Protein AF-A0A2S7PD50-F1 (afdb_monomer_lite)

Structure (mmCIF, N/CA/C/O backbone):
data_AF-A0A2S7PD50-F1
#
_entry.id   AF-A0A2S7PD50-F1
#
loop_
_atom_site.group_PDB
_atom_site.id
_atom_site.type_symbol
_atom_site.label_atom_id
_atom_site.label_alt_id
_atom_site.label_comp_id
_atom_site.label_asym_id
_atom_site.label_entity_id
_atom_site.label_seq_id
_atom_site.pdbx_PDB_ins_code
_atom_site.Cartn_x
_atom_site.Cartn_y
_atom_site.Cartn_z
_atom_site.occupancy
_atom_site.B_iso_or_equiv
_atom_site.auth_seq_id
_atom_site.auth_comp_id
_atom_site.auth_asym_id
_atom_site.auth_atom_id
_atom_site.pdbx_PDB_model_num
ATOM 1 N N . MET A 1 1 ? -66.487 37.062 76.875 1.00 42.16 1 MET A N 1
ATOM 2 C CA . MET A 1 1 ? -66.616 36.653 75.462 1.00 42.16 1 MET A CA 1
ATOM 3 C C . MET A 1 1 ? -65.311 36.974 74.750 1.00 42.16 1 MET A C 1
ATOM 5 O O . MET A 1 1 ? -65.085 38.136 74.455 1.00 42.16 1 MET A O 1
ATOM 9 N N . LEU A 1 2 ? -64.443 35.984 74.539 1.00 41.47 2 LEU A N 1
ATOM 10 C CA . LEU A 1 2 ? -63.291 36.062 73.633 1.00 41.47 2 LEU A CA 1
ATOM 11 C C . LEU A 1 2 ? -63.154 34.678 72.988 1.00 41.47 2 LEU A C 1
ATOM 13 O O . LEU A 1 2 ? -62.921 33.692 73.682 1.00 41.47 2 LEU A O 1
ATOM 17 N N . ASN A 1 3 ? -63.419 34.615 71.683 1.00 38.47 3 ASN A N 1
ATOM 18 C CA . ASN A 1 3 ? -63.412 33.395 70.881 1.00 38.47 3 ASN A CA 1
ATOM 19 C C . ASN A 1 3 ? -61.972 32.978 70.563 1.00 38.47 3 ASN A C 1
ATOM 21 O O . ASN A 1 3 ? -61.180 33.789 70.083 1.00 38.47 3 ASN A O 1
ATOM 25 N N . ALA A 1 4 ? -61.657 31.703 70.788 1.00 43.28 4 ALA A N 1
ATOM 26 C CA . ALA A 1 4 ? -60.432 31.077 70.316 1.00 43.28 4 ALA A CA 1
ATOM 27 C C . ALA A 1 4 ? -60.559 30.771 68.812 1.00 43.28 4 ALA A C 1
ATOM 29 O O . ALA A 1 4 ? -61.413 29.988 68.401 1.00 43.28 4 ALA A O 1
ATOM 30 N N . LEU A 1 5 ? -59.713 31.395 67.991 1.00 44.38 5 LEU A N 1
ATOM 31 C CA . LEU A 1 5 ? -59.507 31.032 66.588 1.00 44.38 5 LEU A CA 1
ATOM 32 C C . LEU A 1 5 ? -58.511 29.867 66.532 1.00 44.38 5 LEU A C 1
ATOM 34 O O . LEU A 1 5 ? -57.320 30.050 66.773 1.00 44.38 5 LEU A O 1
ATOM 38 N N . SER A 1 6 ? -59.004 28.664 66.236 1.00 43.19 6 SER A N 1
ATOM 39 C CA . SER A 1 6 ? -58.170 27.497 65.943 1.00 43.19 6 SER A CA 1
ATOM 40 C C . SER A 1 6 ? -57.785 27.490 64.462 1.00 43.19 6 SER A C 1
ATOM 42 O O . SER A 1 6 ? -58.646 27.323 63.597 1.00 43.19 6 SER A O 1
ATOM 44 N N . SER A 1 7 ? -56.498 27.637 64.160 1.00 53.34 7 SER A N 1
ATOM 45 C CA . SER A 1 7 ? -55.957 27.386 62.819 1.00 53.34 7 SER A CA 1
ATOM 46 C C . SER A 1 7 ? -55.841 25.874 62.563 1.00 53.34 7 SER A C 1
ATOM 48 O O . SER A 1 7 ? -55.441 25.146 63.475 1.00 53.34 7 SER A O 1
ATOM 50 N N . PRO A 1 8 ? -56.140 25.367 61.352 1.00 55.25 8 PRO A N 1
ATOM 51 C CA . PRO A 1 8 ? -55.917 23.963 61.024 1.00 55.25 8 PRO A CA 1
ATOM 52 C C . PRO A 1 8 ? -54.429 23.693 60.721 1.00 55.25 8 PRO A C 1
ATOM 54 O O . PRO A 1 8 ? -53.722 24.587 60.246 1.00 55.25 8 PRO A O 1
ATOM 57 N N . PRO A 1 9 ? -53.930 22.466 60.959 1.00 49.38 9 PRO A N 1
ATOM 58 C CA . PRO A 1 9 ? -52.548 22.119 60.663 1.00 49.38 9 PRO A CA 1
ATOM 59 C C . PRO A 1 9 ? -52.330 21.930 59.155 1.00 49.38 9 PRO A C 1
ATOM 61 O O . PRO A 1 9 ? -53.088 21.237 58.474 1.00 49.38 9 PRO A O 1
ATOM 64 N N . ILE A 1 10 ? -51.246 22.517 58.648 1.00 49.88 10 ILE A N 1
ATOM 65 C CA . ILE A 1 10 ? -50.729 22.302 57.294 1.00 49.88 10 ILE A CA 1
ATOM 66 C C . ILE A 1 10 ? -50.157 20.879 57.224 1.00 49.88 10 ILE A C 1
ATOM 68 O O . ILE A 1 10 ? -49.176 20.558 57.893 1.00 49.88 10 ILE A O 1
ATOM 72 N N . GLN A 1 11 ? -50.769 20.019 56.411 1.00 51.31 11 GLN A N 1
ATOM 73 C CA . GLN A 1 11 ? -50.251 18.687 56.097 1.00 51.31 11 GLN A CA 1
ATOM 74 C C . GLN A 1 11 ? -49.144 18.814 55.042 1.00 51.31 11 GLN A C 1
ATOM 76 O O . GLN A 1 11 ? -49.413 19.055 53.865 1.00 51.31 11 GLN A O 1
ATOM 81 N N . VAL A 1 12 ? -47.887 18.655 55.459 1.00 54.16 12 VAL A N 1
ATOM 82 C CA . VAL A 1 12 ? -46.747 18.535 54.542 1.00 54.16 12 VAL A CA 1
ATOM 83 C C . VAL A 1 12 ? -46.797 17.147 53.904 1.00 54.16 12 VAL A C 1
ATOM 85 O O . VAL A 1 12 ? -46.537 16.138 54.554 1.00 54.16 12 VAL A O 1
ATOM 88 N N . SER A 1 13 ? -47.148 17.089 52.619 1.00 52.19 13 SER A N 1
ATOM 89 C CA . SER A 1 13 ? -47.103 15.855 51.835 1.00 52.19 13 SER A CA 1
ATOM 90 C C . SER A 1 13 ? -45.649 15.485 51.532 1.00 52.19 13 SER A C 1
ATOM 92 O O . SER A 1 13 ? -45.043 15.984 50.587 1.00 52.19 13 SER A O 1
ATOM 94 N N . THR A 1 14 ? -45.082 14.583 52.327 1.00 50.12 14 THR A N 1
ATOM 95 C CA . THR A 1 14 ? -43.783 13.950 52.074 1.00 50.12 14 THR A CA 1
ATOM 96 C C . THR A 1 14 ? -43.933 12.808 51.065 1.00 50.12 14 THR A C 1
ATOM 98 O O . THR A 1 14 ? -43.740 11.631 51.368 1.00 50.12 14 THR A O 1
ATOM 101 N N . LYS A 1 15 ? -44.283 13.129 49.814 1.00 50.53 15 LYS A N 1
ATOM 102 C CA . LYS A 1 15 ? -44.081 12.175 48.715 1.00 50.53 15 LYS A CA 1
ATOM 103 C C . LYS A 1 15 ? -42.595 12.150 48.372 1.00 50.53 15 LYS A C 1
ATOM 105 O O . LYS A 1 15 ? -42.126 12.927 47.547 1.00 50.53 15 LYS A O 1
ATOM 110 N N . ASN A 1 16 ? -41.862 11.241 49.012 1.00 52.19 16 ASN A N 1
ATOM 111 C CA . ASN A 1 16 ? -40.512 10.880 48.588 1.00 52.19 16 ASN A CA 1
ATOM 112 C C . ASN A 1 16 ? -40.545 10.527 47.090 1.00 52.19 16 ASN A C 1
ATOM 114 O O . ASN A 1 16 ? -41.355 9.675 46.698 1.00 52.19 16 ASN A O 1
ATOM 118 N N . PRO A 1 17 ? -39.697 11.131 46.238 1.00 49.72 17 PRO A N 1
ATOM 119 C CA . PRO A 1 17 ? -39.575 10.679 44.865 1.00 49.72 17 PRO A CA 1
ATOM 120 C C . PRO A 1 17 ? -39.058 9.241 44.912 1.00 49.72 17 PRO A C 1
ATOM 122 O O . PRO A 1 17 ? -37.947 8.979 45.372 1.00 49.72 17 PRO A O 1
ATOM 125 N N . ARG A 1 18 ? -39.883 8.280 44.479 1.00 56.03 18 ARG A N 1
ATOM 126 C CA . ARG A 1 18 ? -39.416 6.921 44.195 1.00 56.03 18 ARG A CA 1
ATOM 127 C C . ARG A 1 18 ? -38.417 7.040 43.053 1.00 56.03 18 ARG A C 1
ATOM 129 O O . ARG A 1 18 ? -38.799 7.129 41.891 1.00 56.03 18 ARG A O 1
ATOM 136 N N . VAL A 1 19 ? -37.139 7.110 43.402 1.00 55.34 19 VAL A N 1
ATOM 137 C CA . VAL A 1 19 ? -36.048 7.076 42.439 1.00 55.34 19 VAL A CA 1
ATOM 138 C C . VAL A 1 19 ? -36.073 5.682 41.815 1.00 55.34 19 VAL A C 1
ATOM 140 O O . VAL A 1 19 ? -35.799 4.681 42.476 1.00 55.34 19 VAL A O 1
ATOM 143 N N . TYR A 1 20 ? -36.469 5.603 40.547 1.00 57.00 20 TYR A N 1
ATOM 144 C CA . TYR A 1 20 ? -36.477 4.374 39.756 1.00 57.00 20 TYR A CA 1
ATOM 145 C C . TYR A 1 20 ? -35.038 4.016 39.350 1.00 57.00 20 TYR A C 1
ATOM 147 O O . TYR A 1 20 ? -34.661 4.090 38.186 1.00 57.00 20 TYR A O 1
ATOM 155 N N . ILE A 1 21 ? -34.211 3.648 40.331 1.00 59.78 21 ILE A N 1
ATOM 156 C CA . ILE A 1 21 ? -32.797 3.288 40.130 1.00 59.78 21 ILE A CA 1
ATOM 157 C C . ILE A 1 21 ? -32.687 1.945 39.384 1.00 59.78 21 ILE A C 1
ATOM 159 O O . ILE A 1 21 ? -31.838 1.767 38.515 1.00 59.78 21 ILE A O 1
ATOM 163 N N . PHE A 1 22 ? -33.599 1.013 39.672 1.00 57.88 22 PHE A N 1
ATOM 164 C CA . PHE A 1 22 ? -33.596 -0.346 39.123 1.00 57.88 22 PHE A CA 1
ATOM 165 C C . PHE A 1 22 ? -33.756 -0.448 37.591 1.00 57.88 22 PHE A C 1
ATOM 167 O O . PHE A 1 22 ? -32.930 -1.116 36.967 1.00 57.88 22 PHE A O 1
ATOM 174 N N . PRO A 1 23 ? -34.756 0.189 36.946 1.00 67.56 23 PRO A N 1
ATOM 175 C CA . PRO A 1 23 ? -34.907 0.093 35.492 1.00 67.56 23 PRO A CA 1
ATOM 176 C C . PRO A 1 23 ? -33.774 0.796 34.734 1.00 67.56 23 PRO A C 1
ATOM 178 O O . PRO A 1 23 ? -33.415 0.354 33.648 1.00 67.56 23 PRO A O 1
ATOM 181 N N . LEU A 1 24 ? -33.166 1.838 35.315 1.00 66.62 24 LEU A N 1
ATOM 182 C CA . LEU A 1 24 ? -32.026 2.536 34.718 1.00 66.62 24 LEU A CA 1
ATOM 183 C C . LEU A 1 24 ? -30.764 1.656 34.702 1.00 66.62 24 LEU A C 1
ATOM 185 O O . LEU A 1 24 ? -30.078 1.593 33.687 1.00 66.62 24 LEU A O 1
ATOM 189 N N . ILE A 1 25 ? -30.484 0.936 35.795 1.00 73.31 25 ILE A N 1
ATOM 190 C CA . ILE A 1 25 ? -29.355 -0.007 35.865 1.00 73.31 25 ILE A CA 1
ATOM 191 C C . ILE A 1 25 ? -29.563 -1.170 34.891 1.00 73.31 25 ILE A C 1
ATOM 193 O O . ILE A 1 25 ? -28.631 -1.548 34.186 1.00 73.31 25 ILE A O 1
ATOM 197 N N . LEU A 1 26 ? -30.784 -1.710 34.804 1.00 71.31 26 LEU A N 1
ATOM 198 C CA . LEU A 1 26 ? -31.098 -2.794 33.871 1.00 71.31 26 LEU A CA 1
ATOM 199 C C . LEU A 1 26 ? -30.921 -2.351 32.410 1.00 71.31 26 LEU A C 1
ATOM 201 O O . LEU A 1 26 ? -30.352 -3.093 31.613 1.00 71.31 26 LEU A O 1
ATOM 205 N N . LEU A 1 27 ? -31.350 -1.128 32.077 1.00 72.38 27 LEU A N 1
ATOM 206 C CA . LEU A 1 27 ? -31.144 -0.528 30.759 1.00 72.38 27 LEU A CA 1
ATOM 207 C C . LEU A 1 27 ? -29.650 -0.341 30.457 1.00 72.38 27 LEU A C 1
ATOM 209 O O . LEU A 1 27 ? -29.212 -0.672 29.362 1.00 72.38 27 LEU A O 1
ATOM 213 N N . LEU A 1 28 ? -28.857 0.134 31.423 1.00 70.25 28 LEU A N 1
ATOM 214 C CA . LEU A 1 28 ? -27.409 0.300 31.264 1.00 70.25 28 LEU A CA 1
ATOM 215 C C . LEU A 1 28 ? -26.701 -1.041 31.040 1.00 70.25 28 LEU A C 1
ATOM 217 O O . LEU A 1 28 ? -25.878 -1.135 30.137 1.00 70.25 28 LEU A O 1
ATOM 221 N N . VAL A 1 29 ? -27.062 -2.090 31.786 1.00 70.25 29 VAL A N 1
ATOM 222 C CA . VAL A 1 29 ? -26.513 -3.443 31.594 1.00 70.25 29 VAL A CA 1
ATOM 223 C C . VAL A 1 29 ? -26.908 -4.005 30.224 1.00 70.25 29 VAL A C 1
ATOM 225 O O . VAL A 1 29 ? -26.056 -4.539 29.519 1.00 70.25 29 VAL A O 1
ATOM 228 N N . LEU A 1 30 ? -28.165 -3.832 29.801 1.00 66.44 30 LEU A N 1
ATOM 229 C CA . LEU A 1 30 ? -28.627 -4.220 28.463 1.00 66.44 30 LEU A CA 1
ATOM 230 C C . LEU A 1 30 ? -27.864 -3.479 27.355 1.00 66.44 30 LEU A C 1
ATOM 232 O O . LEU A 1 30 ? -27.425 -4.109 26.397 1.00 66.44 30 LEU A O 1
ATOM 236 N N . VAL A 1 31 ? -27.641 -2.170 27.501 1.00 63.94 31 VAL A N 1
ATOM 237 C CA . VAL A 1 31 ? -26.844 -1.371 26.557 1.00 63.94 31 VAL A CA 1
ATOM 238 C C . VAL A 1 31 ? -25.385 -1.839 26.537 1.00 63.94 31 VAL A C 1
ATOM 240 O O . VAL A 1 31 ? -24.819 -1.999 25.458 1.00 63.94 31 VAL A O 1
ATOM 243 N N . SER A 1 32 ? -24.781 -2.144 27.690 1.00 60.31 32 SER A N 1
ATOM 244 C CA . SER A 1 32 ? -23.413 -2.676 27.763 1.00 60.31 32 SER A CA 1
ATOM 245 C C . SER A 1 32 ? -23.260 -4.059 27.120 1.00 60.31 32 SER A C 1
ATOM 247 O O . SER A 1 32 ? -22.197 -4.348 26.583 1.00 60.31 32 SER A O 1
ATOM 249 N N . ILE A 1 33 ? -24.301 -4.899 27.129 1.00 60.12 33 ILE A N 1
ATOM 250 C CA . ILE A 1 33 ? -24.293 -6.208 26.449 1.00 60.12 33 ILE A CA 1
ATOM 251 C C . ILE A 1 33 ? -24.406 -6.045 24.920 1.00 60.12 33 ILE A C 1
ATOM 253 O O . ILE A 1 33 ? -23.889 -6.874 24.170 1.00 60.12 33 ILE A O 1
ATOM 257 N N . ILE A 1 34 ? -25.051 -4.975 24.440 1.00 58.38 34 ILE A N 1
ATOM 258 C CA . ILE A 1 34 ? -25.211 -4.697 23.002 1.00 58.38 34 ILE A CA 1
ATOM 259 C C . ILE A 1 34 ? -23.939 -4.078 22.401 1.00 58.38 34 ILE A C 1
ATOM 261 O O . ILE A 1 34 ? -23.627 -4.336 21.235 1.00 58.38 34 ILE A O 1
ATOM 265 N N . ILE A 1 35 ? -23.173 -3.303 23.178 1.00 56.47 35 ILE A N 1
ATOM 266 C CA . ILE A 1 35 ? -21.897 -2.730 22.725 1.00 56.47 35 ILE A CA 1
ATOM 267 C C . ILE A 1 35 ? -20.840 -3.840 22.709 1.00 56.47 35 ILE A C 1
ATOM 269 O O . ILE A 1 35 ? -20.057 -4.013 23.642 1.00 56.47 35 ILE A O 1
ATOM 273 N N . LYS A 1 36 ? -20.799 -4.607 21.618 1.00 56.84 36 LYS A N 1
ATOM 274 C CA . LYS A 1 36 ? -19.633 -5.438 21.318 1.00 56.84 36 LYS A CA 1
ATOM 275 C C . LYS A 1 36 ? -18.414 -4.515 21.215 1.00 56.84 36 LYS A C 1
ATOM 277 O O . LYS A 1 36 ? -18.508 -3.496 20.525 1.00 56.84 36 LYS A O 1
ATOM 282 N N . PRO A 1 37 ? -17.279 -4.837 21.861 1.00 55.91 37 PRO A N 1
ATOM 283 C CA . PRO A 1 37 ? -16.056 -4.095 21.612 1.00 55.91 37 PRO A CA 1
ATOM 284 C C . PRO A 1 37 ? -15.766 -4.195 20.116 1.00 55.91 37 PRO A C 1
ATOM 286 O O . PRO A 1 37 ? -15.701 -5.299 19.573 1.00 55.91 37 PRO A O 1
ATOM 289 N N . ALA A 1 38 ? -15.648 -3.050 19.443 1.00 61.22 38 ALA A N 1
ATOM 290 C CA . ALA A 1 38 ? -15.119 -3.015 18.092 1.00 61.22 38 ALA A CA 1
ATOM 291 C C . ALA A 1 38 ? -13.708 -3.610 18.165 1.00 61.22 38 ALA A C 1
ATOM 293 O O . ALA A 1 38 ? -12.784 -2.988 18.688 1.00 61.22 38 ALA A O 1
ATOM 294 N N . SER A 1 39 ? -13.560 -4.863 17.744 1.00 68.88 39 SER A N 1
ATOM 295 C CA . SER A 1 39 ? -12.248 -5.473 17.580 1.00 68.88 39 SER A CA 1
ATOM 296 C C . SER A 1 39 ? -11.534 -4.689 16.492 1.00 68.88 39 SER A C 1
ATOM 298 O O . SER A 1 39 ? -12.063 -4.594 15.381 1.00 68.88 39 SER A O 1
ATOM 300 N N . ALA A 1 40 ? -10.365 -4.137 16.815 1.00 81.69 40 ALA A N 1
ATOM 301 C CA . ALA A 1 40 ? -9.515 -3.508 15.818 1.00 81.69 40 ALA A CA 1
ATOM 302 C C . ALA A 1 40 ? -9.289 -4.510 14.678 1.00 81.69 40 ALA A C 1
ATOM 304 O O . ALA A 1 40 ? -8.856 -5.619 14.948 1.00 81.69 40 ALA A O 1
ATOM 305 N N . CYS A 1 41 ? -9.614 -4.178 13.434 1.00 90.12 41 CYS A N 1
ATOM 306 C CA . CYS A 1 41 ? -9.402 -5.080 12.303 1.00 90.12 41 CYS A CA 1
ATOM 307 C C . CYS A 1 41 ? -8.757 -4.312 11.166 1.00 90.12 41 CYS A C 1
ATOM 309 O O . CYS A 1 41 ? -9.367 -3.411 10.596 1.00 90.12 41 CYS A O 1
ATOM 311 N N . LEU A 1 42 ? -7.527 -4.690 10.839 1.00 93.19 42 LEU A N 1
ATOM 312 C CA . LEU A 1 42 ? -6.802 -4.149 9.706 1.00 93.19 42 LEU A CA 1
ATOM 313 C C . LEU A 1 42 ? -6.707 -5.207 8.621 1.00 93.19 42 LEU A C 1
ATOM 315 O O . LEU A 1 42 ? -6.266 -6.330 8.878 1.00 93.19 42 LEU A O 1
ATOM 319 N N . THR A 1 43 ? -7.065 -4.836 7.398 1.00 96.19 43 THR A N 1
ATOM 320 C CA . THR A 1 43 ? -6.867 -5.675 6.222 1.00 96.19 43 THR A CA 1
ATOM 321 C C . THR A 1 43 ? -6.014 -4.957 5.192 1.00 96.19 43 THR A C 1
ATOM 323 O O . THR A 1 43 ? -6.263 -3.801 4.862 1.00 96.19 43 THR A O 1
ATOM 326 N N . TYR A 1 44 ? -5.027 -5.666 4.668 1.00 97.06 44 TYR A N 1
ATOM 327 C CA . TYR A 1 44 ? -4.221 -5.257 3.531 1.00 97.06 44 TYR A CA 1
ATOM 328 C C . TYR A 1 44 ? -4.496 -6.208 2.374 1.00 97.06 44 TYR A C 1
ATOM 330 O O . TYR A 1 44 ? -4.515 -7.426 2.569 1.00 97.06 44 TYR A O 1
ATOM 338 N N . SER A 1 45 ? -4.675 -5.660 1.182 1.00 97.38 45 SER A N 1
ATOM 339 C CA . SER A 1 45 ? -4.815 -6.413 -0.060 1.00 97.38 45 SER A CA 1
ATOM 340 C C . SER A 1 45 ? -3.982 -5.741 -1.139 1.00 97.38 45 SER A C 1
ATOM 342 O O . SER A 1 45 ? -3.909 -4.513 -1.210 1.00 97.38 45 SER A O 1
ATOM 344 N N . ALA A 1 46 ? -3.327 -6.544 -1.972 1.00 97.06 46 ALA A N 1
ATOM 345 C CA . ALA A 1 46 ? -2.614 -6.023 -3.120 1.00 97.06 46 ALA A CA 1
ATOM 346 C C . ALA A 1 46 ? -2.486 -7.020 -4.261 1.00 97.06 46 ALA A C 1
ATOM 348 O O . ALA A 1 46 ? -2.489 -8.236 -4.064 1.00 97.06 46 ALA A O 1
ATOM 349 N N . VAL A 1 47 ? -2.308 -6.469 -5.454 1.00 96.19 47 VAL A N 1
ATOM 350 C CA . VAL A 1 47 ? -2.019 -7.186 -6.686 1.00 96.19 47 VAL A CA 1
ATOM 351 C C . VAL A 1 47 ? -0.826 -6.518 -7.350 1.00 96.19 47 VAL A C 1
ATOM 353 O O . VAL A 1 47 ? -0.842 -5.312 -7.597 1.00 96.19 47 VAL A O 1
ATOM 356 N N . PHE A 1 48 ? 0.202 -7.310 -7.637 1.00 94.19 48 PHE A N 1
ATOM 357 C CA . PHE A 1 48 ? 1.362 -6.887 -8.407 1.00 94.19 48 PHE A CA 1
ATOM 358 C C . PHE A 1 48 ? 1.430 -7.694 -9.710 1.00 94.19 48 PHE A C 1
ATOM 360 O O . PHE A 1 48 ? 1.734 -8.889 -9.654 1.00 94.19 48 PHE A O 1
ATOM 367 N N . PRO A 1 49 ? 1.113 -7.088 -10.861 1.00 94.50 49 PRO A N 1
ATOM 368 C CA . PRO A 1 49 ? 1.149 -7.770 -12.151 1.00 94.50 49 PRO A CA 1
ATOM 369 C C . PRO A 1 49 ? 2.589 -8.118 -12.557 1.00 94.50 49 PRO A C 1
ATOM 371 O O . PRO A 1 49 ? 3.539 -7.469 -12.120 1.00 94.50 49 PRO A O 1
ATOM 374 N N . PHE A 1 50 ? 2.763 -9.154 -13.378 1.00 92.50 50 PHE A N 1
ATOM 375 C CA . PHE A 1 50 ? 4.058 -9.451 -14.007 1.00 92.50 50 PHE A CA 1
ATOM 376 C C . PHE A 1 50 ? 4.369 -8.473 -15.147 1.00 92.50 50 PHE A C 1
ATOM 378 O O . PHE A 1 50 ? 5.534 -8.191 -15.414 1.00 92.50 50 PHE A O 1
ATOM 385 N N . ASP A 1 51 ? 3.324 -7.952 -15.789 1.00 91.19 51 ASP A N 1
ATOM 386 C CA . ASP A 1 51 ? 3.397 -6.874 -16.769 1.00 91.19 51 ASP A CA 1
ATOM 387 C C . ASP A 1 51 ? 3.741 -5.542 -16.077 1.00 91.19 51 ASP A C 1
ATOM 389 O O . ASP A 1 51 ? 2.972 -5.036 -15.256 1.00 91.19 51 ASP A O 1
ATOM 393 N N . GLU A 1 52 ? 4.902 -4.973 -16.410 1.00 85.75 52 GLU A N 1
ATOM 394 C CA . GLU A 1 52 ? 5.429 -3.743 -15.801 1.00 85.75 52 GLU A CA 1
ATOM 395 C C . GLU A 1 52 ? 4.609 -2.484 -16.136 1.00 85.75 52 GLU A C 1
ATOM 397 O O . GLU A 1 52 ? 4.668 -1.493 -15.390 1.00 85.75 52 GLU A O 1
ATOM 402 N N . ASP A 1 53 ? 3.837 -2.524 -17.228 1.00 87.38 53 ASP A N 1
ATOM 403 C CA . ASP A 1 53 ? 2.955 -1.435 -17.650 1.00 87.38 53 ASP A CA 1
ATOM 404 C C . ASP A 1 53 ? 1.620 -1.454 -16.895 1.00 87.38 53 ASP A C 1
ATOM 406 O O . ASP A 1 53 ? 0.926 -0.433 -16.815 1.00 87.38 53 ASP A O 1
ATOM 410 N N . GLN A 1 54 ? 1.272 -2.585 -16.276 1.00 93.06 54 GLN A N 1
ATOM 411 C CA . GLN A 1 54 ? 0.127 -2.664 -15.384 1.00 93.06 54 GLN A CA 1
ATOM 412 C C . GLN A 1 54 ? 0.482 -2.150 -13.980 1.00 93.06 54 GLN A C 1
ATOM 414 O O . GLN A 1 54 ? 1.604 -2.303 -13.488 1.00 93.06 54 GLN A O 1
ATOM 419 N N . PRO A 1 55 ? -0.468 -1.496 -13.293 1.00 94.25 55 PRO A N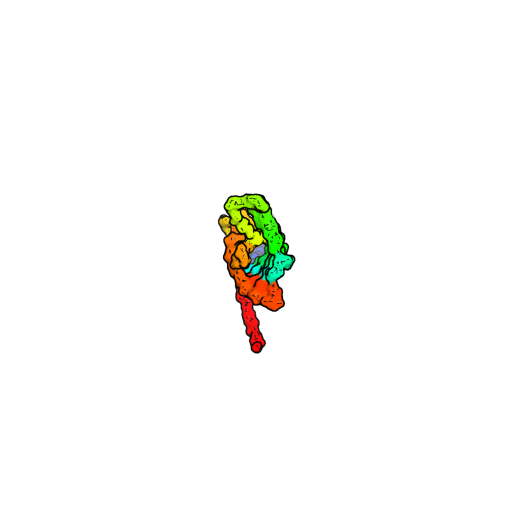 1
ATOM 420 C CA . PRO A 1 55 ? -0.185 -0.920 -11.994 1.00 94.25 55 PRO A CA 1
ATOM 421 C C . PRO A 1 55 ? -0.118 -1.979 -10.896 1.00 94.25 55 PRO A C 1
ATOM 423 O O . PRO A 1 55 ? -0.975 -2.855 -10.789 1.00 94.25 55 PRO A O 1
ATOM 426 N N . PHE A 1 56 ? 0.835 -1.799 -9.985 1.00 94.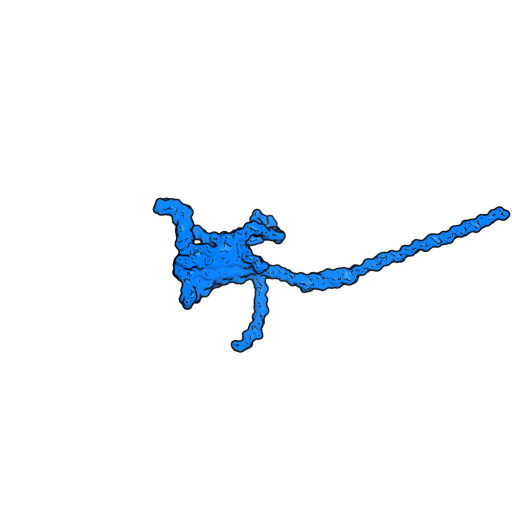75 56 PHE A N 1
ATOM 427 C CA . PHE A 1 56 ? 0.690 -2.279 -8.622 1.00 94.75 56 PHE A CA 1
ATOM 428 C C . PHE A 1 56 ? -0.502 -1.572 -7.977 1.00 94.75 56 PHE A C 1
ATOM 430 O O . PHE A 1 56 ? -0.531 -0.338 -7.882 1.00 94.75 56 PHE A O 1
ATOM 437 N N . VAL A 1 57 ? -1.472 -2.362 -7.524 1.00 97.12 57 VAL A N 1
ATOM 438 C CA . VAL A 1 57 ? -2.661 -1.870 -6.833 1.00 97.12 57 VAL A CA 1
ATOM 439 C C . VAL A 1 57 ? -2.691 -2.465 -5.441 1.00 97.12 57 VAL A C 1
ATOM 441 O O . VAL A 1 57 ? -2.620 -3.681 -5.285 1.00 97.12 57 VAL A O 1
ATOM 444 N N . ALA A 1 58 ? -2.820 -1.617 -4.428 1.00 97.50 58 ALA A N 1
ATOM 445 C CA . ALA A 1 58 ? -2.980 -2.064 -3.053 1.00 97.50 58 ALA A CA 1
ATOM 446 C C . ALA A 1 58 ? -3.876 -1.126 -2.259 1.00 97.50 58 ALA A C 1
ATOM 448 O O . ALA A 1 58 ? -4.040 0.047 -2.601 1.00 97.50 58 ALA A O 1
ATOM 449 N N . GLU A 1 59 ? -4.412 -1.634 -1.159 1.00 98.00 59 GLU A N 1
ATOM 450 C CA . GLU A 1 59 ? -5.147 -0.841 -0.189 1.00 98.00 59 GLU A CA 1
ATOM 451 C C . GLU A 1 59 ? -4.994 -1.371 1.234 1.00 98.00 59 GLU A C 1
ATOM 453 O O . GLU A 1 59 ? -4.685 -2.541 1.475 1.00 98.00 59 GLU A O 1
ATOM 458 N N . ILE A 1 60 ? -5.207 -0.464 2.181 1.00 96.88 60 ILE A N 1
ATOM 459 C CA . ILE A 1 60 ? -5.300 -0.735 3.607 1.00 96.88 60 ILE A CA 1
ATOM 460 C C . ILE A 1 60 ? -6.682 -0.277 4.058 1.00 96.88 60 ILE A C 1
ATOM 462 O O . ILE A 1 60 ? -7.080 0.871 3.839 1.00 96.88 60 ILE A O 1
ATOM 466 N N . ILE A 1 61 ? -7.406 -1.193 4.688 1.00 94.62 61 ILE A N 1
ATOM 467 C CA . ILE A 1 61 ? -8.690 -0.941 5.328 1.00 94.62 61 ILE A CA 1
ATOM 468 C C . ILE A 1 61 ? -8.485 -1.126 6.826 1.00 94.62 61 ILE A C 1
ATOM 470 O O . ILE A 1 61 ? -8.053 -2.183 7.283 1.00 94.62 61 ILE A O 1
ATOM 474 N N . ASP A 1 62 ? -8.805 -0.090 7.582 1.00 91.12 62 ASP A N 1
ATOM 475 C CA . ASP A 1 62 ? -8.689 -0.028 9.028 1.00 91.12 62 ASP A CA 1
ATOM 476 C C . ASP A 1 62 ? -10.093 0.122 9.614 1.00 91.12 62 ASP A C 1
ATOM 478 O O . ASP A 1 62 ? -10.801 1.095 9.348 1.00 91.12 62 ASP A O 1
ATOM 482 N N . ASN A 1 63 ? -10.538 -0.890 10.356 1.00 88.75 63 ASN A N 1
ATOM 483 C CA .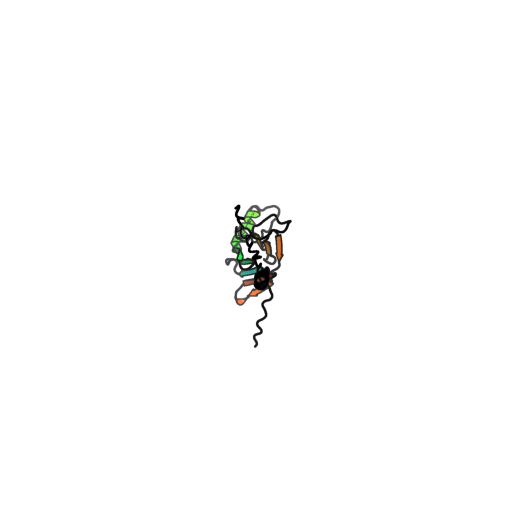 ASN A 1 63 ? -11.870 -0.956 10.955 1.00 88.75 63 ASN A CA 1
ATOM 484 C C . ASN A 1 63 ? -13.010 -0.753 9.941 1.00 88.75 63 ASN A C 1
ATOM 486 O O . ASN A 1 63 ? -14.012 -0.098 10.223 1.00 88.75 63 ASN A O 1
ATOM 490 N N . GLY A 1 64 ? -12.852 -1.324 8.743 1.00 89.00 64 GLY A N 1
ATOM 491 C CA . GLY A 1 64 ? -13.830 -1.229 7.655 1.00 89.00 64 GLY A CA 1
ATOM 492 C C . GLY A 1 64 ? -13.764 0.070 6.846 1.00 89.00 64 GLY A C 1
ATOM 493 O O . GLY A 1 64 ? -14.522 0.220 5.891 1.00 89.00 64 GLY A O 1
ATOM 494 N N . VAL A 1 65 ? -12.855 0.991 7.177 1.00 89.94 65 VAL A N 1
ATOM 495 C CA . VAL A 1 65 ? -12.640 2.236 6.431 1.00 89.94 65 VAL A CA 1
ATOM 496 C C . VAL A 1 65 ? -11.353 2.131 5.623 1.00 89.94 65 VAL A C 1
ATOM 498 O O . VAL A 1 65 ? -10.299 1.826 6.169 1.00 89.94 65 VAL A O 1
ATOM 501 N N . ARG A 1 66 ? -11.415 2.408 4.319 1.00 94.12 66 ARG A N 1
ATOM 502 C CA . ARG A 1 66 ? -10.220 2.495 3.469 1.00 94.12 66 ARG A CA 1
ATOM 503 C C . ARG A 1 66 ? -9.399 3.723 3.865 1.00 94.12 66 ARG A C 1
ATOM 505 O O . ARG A 1 66 ? -9.865 4.846 3.688 1.00 94.12 66 ARG A O 1
ATOM 512 N N . THR A 1 67 ? -8.198 3.512 4.393 1.00 94.88 67 THR A N 1
ATOM 513 C CA . THR A 1 67 ? -7.333 4.585 4.910 1.00 94.88 67 THR A CA 1
ATOM 514 C C . THR A 1 67 ? -6.193 4.934 3.970 1.00 94.88 67 THR A C 1
ATOM 516 O O . THR A 1 67 ? -5.841 6.105 3.869 1.00 94.88 67 THR A O 1
ATOM 519 N N . CYS A 1 68 ? -5.635 3.952 3.261 1.00 96.81 68 CYS A N 1
ATOM 520 C CA . CYS A 1 68 ? -4.561 4.166 2.295 1.00 96.81 68 CYS A CA 1
ATOM 521 C C . CYS A 1 68 ? -4.736 3.280 1.063 1.00 96.81 68 CYS A C 1
ATOM 523 O O . CYS A 1 68 ? -5.258 2.169 1.153 1.00 96.81 68 CYS A O 1
ATOM 525 N N . TRP A 1 69 ? -4.270 3.752 -0.087 1.00 98.00 69 TRP A N 1
ATOM 526 C CA . TRP A 1 69 ? -4.265 3.018 -1.343 1.00 98.00 69 TRP A CA 1
ATOM 527 C C . TRP A 1 69 ? -3.101 3.426 -2.232 1.00 98.00 69 TRP A C 1
ATOM 529 O O . TRP A 1 69 ? -2.492 4.477 -2.073 1.00 98.00 69 TRP A O 1
ATOM 539 N N . ILE A 1 70 ? -2.802 2.582 -3.205 1.00 97.25 70 ILE A N 1
ATOM 540 C CA . ILE A 1 70 ? -1.821 2.876 -4.237 1.00 97.25 70 ILE A CA 1
ATOM 541 C C . ILE A 1 70 ? -2.307 2.314 -5.562 1.00 97.25 70 ILE A C 1
ATOM 543 O O . ILE A 1 70 ? -2.942 1.260 -5.620 1.00 97.25 70 ILE A O 1
ATOM 547 N N . ASN A 1 71 ? -2.018 3.057 -6.619 1.00 96.88 71 ASN A N 1
ATOM 548 C CA . ASN A 1 71 ? -2.197 2.640 -7.996 1.00 96.88 71 ASN A CA 1
ATOM 549 C C . ASN A 1 71 ? -1.022 3.224 -8.788 1.00 96.88 71 ASN A C 1
ATOM 551 O O . ASN A 1 71 ? -1.015 4.407 -9.143 1.00 96.88 71 ASN A O 1
ATOM 555 N N . MET A 1 72 ? 0.031 2.425 -8.955 1.00 94.81 72 MET A N 1
ATOM 556 C CA . MET A 1 72 ? 1.290 2.887 -9.534 1.00 94.81 72 MET A CA 1
ATOM 557 C C . MET A 1 72 ? 1.947 1.793 -10.368 1.00 94.81 72 MET A C 1
ATOM 559 O O . MET A 1 72 ? 2.158 0.686 -9.891 1.00 94.81 72 MET A O 1
ATOM 563 N N . THR A 1 73 ? 2.315 2.116 -11.605 1.00 93.06 73 THR A N 1
ATOM 564 C CA . THR A 1 73 ? 3.089 1.213 -12.467 1.00 93.06 73 THR A CA 1
ATOM 565 C C . THR A 1 73 ? 4.555 1.172 -12.053 1.00 93.06 73 THR A C 1
ATOM 567 O O . THR A 1 73 ? 5.073 2.123 -11.449 1.00 93.06 73 THR A O 1
ATOM 570 N N . TYR A 1 74 ? 5.246 0.095 -12.428 1.00 89.88 74 TYR A N 1
ATOM 571 C CA . TYR A 1 74 ? 6.683 -0.025 -12.201 1.00 89.88 74 TYR A CA 1
ATOM 572 C C . TYR A 1 74 ? 7.452 1.100 -12.896 1.00 89.88 74 TYR A C 1
ATOM 574 O O . TYR A 1 74 ? 8.282 1.759 -12.271 1.00 89.88 74 TYR A O 1
ATOM 582 N N . THR A 1 75 ? 7.092 1.430 -14.138 1.00 90.50 75 THR A N 1
ATOM 583 C CA . THR A 1 75 ? 7.702 2.533 -14.895 1.00 90.50 75 THR A CA 1
ATOM 584 C C . THR A 1 75 ? 7.582 3.876 -14.177 1.00 90.50 75 THR A C 1
ATOM 586 O O . THR A 1 75 ? 8.534 4.660 -14.153 1.00 90.50 75 THR A O 1
ATOM 589 N N . ARG A 1 76 ? 6.417 4.175 -13.583 1.00 91.25 76 ARG A N 1
ATOM 590 C CA . ARG A 1 76 ? 6.218 5.419 -12.827 1.00 91.25 76 ARG A CA 1
ATOM 591 C C . ARG A 1 76 ? 7.086 5.430 -11.574 1.00 91.25 76 ARG A C 1
ATOM 593 O O . ARG A 1 76 ? 7.749 6.433 -11.320 1.00 91.25 76 ARG A O 1
ATOM 600 N N . HIS A 1 77 ? 7.116 4.326 -10.832 1.00 91.81 77 HIS A N 1
ATOM 601 C CA . HIS A 1 77 ? 7.959 4.205 -9.649 1.00 91.81 77 HIS A CA 1
ATOM 602 C C . HIS A 1 77 ? 9.449 4.342 -9.995 1.00 91.81 77 HIS A C 1
ATOM 604 O O . HIS A 1 77 ? 10.163 5.102 -9.349 1.00 91.81 77 HIS A O 1
ATOM 610 N N . TRP A 1 78 ? 9.907 3.702 -11.072 1.00 89.75 78 TRP A N 1
ATOM 611 C CA . TRP A 1 78 ? 11.282 3.807 -11.558 1.00 89.75 78 TRP A CA 1
ATOM 612 C C . TRP A 1 78 ? 11.684 5.246 -11.903 1.00 89.75 78 TRP A C 1
ATOM 614 O O . TRP A 1 78 ? 12.770 5.694 -11.543 1.00 89.75 78 TRP A O 1
ATOM 624 N N . ARG A 1 79 ? 10.798 6.026 -12.534 1.00 90.12 79 ARG A N 1
ATOM 625 C CA . ARG A 1 79 ? 11.064 7.454 -12.792 1.00 90.12 79 ARG A CA 1
ATOM 626 C C . ARG A 1 79 ? 11.283 8.242 -11.501 1.00 90.12 79 ARG A C 1
ATOM 628 O O . ARG A 1 79 ? 12.170 9.089 -11.467 1.00 90.12 79 ARG A O 1
ATOM 635 N N . LEU A 1 80 ? 10.513 7.951 -10.451 1.00 89.56 80 LEU A N 1
ATOM 636 C CA . LEU A 1 80 ? 10.705 8.569 -9.135 1.00 89.56 80 LEU A CA 1
ATOM 637 C C . LEU A 1 80 ? 12.053 8.167 -8.530 1.00 89.56 80 LEU A C 1
ATOM 639 O O . LEU A 1 80 ? 12.773 9.037 -8.053 1.00 89.56 80 LEU A O 1
ATOM 643 N N . GLN A 1 81 ? 12.436 6.888 -8.633 1.00 90.38 81 GLN A N 1
ATOM 644 C CA . GLN A 1 81 ? 13.758 6.421 -8.197 1.00 90.38 81 GLN A CA 1
ATOM 645 C C . GLN A 1 81 ? 14.880 7.221 -8.867 1.00 90.38 81 GLN A C 1
ATOM 647 O O . GLN A 1 81 ? 15.782 7.702 -8.191 1.00 90.38 81 GLN A O 1
ATOM 652 N N . VAL A 1 82 ? 14.807 7.404 -10.189 1.00 89.94 82 VAL A N 1
ATOM 653 C CA . VAL A 1 82 ? 15.820 8.150 -10.948 1.00 89.94 82 VAL A CA 1
ATOM 654 C C . VAL A 1 82 ? 15.877 9.614 -10.511 1.00 89.94 82 VAL A C 1
ATOM 656 O O . VAL A 1 82 ? 16.968 10.141 -10.322 1.00 89.94 82 VAL A O 1
ATOM 659 N N . ILE A 1 83 ? 14.731 10.277 -10.330 1.00 88.69 83 ILE A N 1
ATOM 660 C CA . ILE A 1 83 ? 14.677 11.687 -9.908 1.00 88.69 83 ILE A CA 1
ATOM 661 C C . ILE A 1 83 ? 15.306 11.867 -8.522 1.00 88.69 83 ILE A C 1
ATOM 663 O O . ILE A 1 83 ? 16.189 12.709 -8.361 1.00 88.69 83 ILE A O 1
ATOM 667 N N . GLU A 1 84 ? 14.895 11.053 -7.550 1.00 86.38 84 GLU A N 1
ATOM 668 C CA . GLU A 1 84 ? 15.377 11.130 -6.163 1.00 86.38 84 GLU A CA 1
ATOM 669 C C . GLU A 1 84 ? 16.879 10.830 -6.044 1.00 86.38 84 GLU A C 1
ATOM 671 O O . GLU A 1 84 ? 17.557 11.351 -5.161 1.00 86.38 84 GLU A O 1
ATOM 676 N N . ASN A 1 85 ? 17.435 10.049 -6.973 1.00 87.62 85 ASN A N 1
ATOM 677 C CA . ASN A 1 85 ? 18.864 9.736 -7.034 1.00 87.62 85 ASN A CA 1
ATOM 678 C C . ASN A 1 85 ? 19.679 10.706 -7.915 1.00 87.62 85 ASN A C 1
ATOM 680 O O . ASN A 1 85 ? 20.760 10.364 -8.391 1.00 87.62 85 ASN A O 1
ATOM 684 N N . GLY A 1 86 ? 19.192 11.932 -8.143 1.00 81.94 86 GLY A N 1
ATOM 685 C CA . GLY A 1 86 ? 19.941 12.967 -8.872 1.00 81.94 86 GLY A CA 1
ATOM 686 C C . GLY A 1 86 ? 19.862 12.851 -10.400 1.00 81.94 86 GLY A C 1
ATOM 687 O O . GLY A 1 86 ? 20.686 13.418 -11.126 1.00 81.94 86 GLY A O 1
ATOM 688 N N . GLY A 1 87 ? 18.865 12.132 -10.911 1.00 76.88 87 GLY A N 1
ATOM 689 C CA . GLY A 1 87 ? 18.674 11.893 -12.335 1.00 76.88 87 GLY A CA 1
ATOM 690 C C . GLY A 1 87 ? 19.743 10.974 -12.931 1.00 76.88 87 GLY A C 1
ATOM 691 O O . GLY A 1 87 ? 20.396 10.192 -12.249 1.00 76.88 87 GLY A O 1
ATOM 692 N N . TRP A 1 88 ? 19.967 11.097 -14.240 1.00 64.50 88 TRP A N 1
ATOM 693 C CA . TRP A 1 88 ? 20.956 10.289 -14.970 1.00 64.50 88 TRP A CA 1
ATOM 694 C C . TRP A 1 88 ? 22.417 10.593 -14.616 1.00 64.50 88 TRP A C 1
ATOM 696 O O . TRP A 1 88 ? 23.301 9.833 -14.998 1.00 64.50 88 TRP A O 1
ATOM 706 N N . ARG A 1 89 ? 22.686 11.718 -13.937 1.00 67.44 89 ARG A N 1
ATOM 707 C CA . ARG A 1 89 ? 24.047 12.091 -13.519 1.00 67.44 89 ARG A CA 1
ATOM 708 C C . ARG A 1 89 ? 24.521 11.309 -12.291 1.00 67.44 89 ARG A C 1
ATOM 710 O O . ARG A 1 89 ? 25.725 11.280 -12.069 1.00 67.44 89 ARG A O 1
ATOM 717 N N . GLY A 1 90 ? 23.596 10.647 -11.589 1.00 61.81 90 GLY A N 1
ATOM 718 C CA . GLY A 1 90 ? 23.859 9.773 -10.450 1.00 61.81 90 GLY A CA 1
ATOM 719 C C . GLY A 1 90 ? 24.279 10.527 -9.187 1.00 61.81 90 GLY A C 1
ATOM 720 O O . GLY A 1 90 ? 25.082 11.457 -9.224 1.00 61.81 90 GLY A O 1
ATOM 721 N N . SER A 1 91 ? 23.744 10.109 -8.046 1.00 69.25 91 SER A N 1
ATOM 722 C CA . SER A 1 91 ? 24.366 10.314 -6.739 1.00 69.2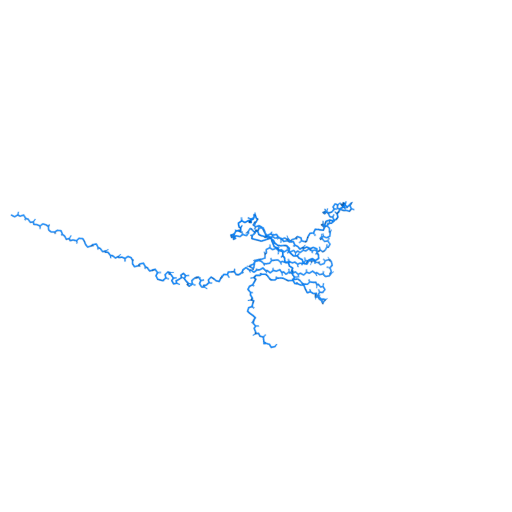5 91 SER A CA 1
ATOM 723 C C . SER A 1 91 ? 25.518 9.318 -6.535 1.00 69.25 91 SER A C 1
ATOM 725 O O . SER A 1 91 ? 25.546 8.257 -7.158 1.00 69.25 91 SER A O 1
ATOM 727 N N . GLU A 1 92 ? 26.459 9.625 -5.633 1.00 72.56 92 GLU A N 1
ATOM 728 C CA . GLU A 1 92 ? 27.542 8.695 -5.247 1.00 72.56 92 GLU A CA 1
ATOM 729 C C . GLU A 1 92 ? 27.012 7.388 -4.622 1.00 72.56 92 GLU A C 1
ATOM 731 O O . GLU A 1 92 ? 27.693 6.365 -4.639 1.00 72.56 92 GLU A O 1
ATOM 736 N N . GLU A 1 93 ? 25.777 7.401 -4.110 1.00 80.69 93 GLU A N 1
ATOM 737 C CA . GLU A 1 93 ? 25.106 6.251 -3.507 1.00 80.69 93 GLU A CA 1
ATOM 738 C C . GLU A 1 93 ? 23.642 6.186 -3.964 1.00 80.69 93 GLU A C 1
ATOM 740 O O . GLU A 1 93 ? 22.910 7.176 -3.861 1.00 80.69 93 GLU A O 1
ATOM 745 N N . TRP A 1 94 ? 23.208 5.020 -4.456 1.00 81.12 94 TRP A N 1
ATOM 746 C CA . TRP A 1 94 ? 2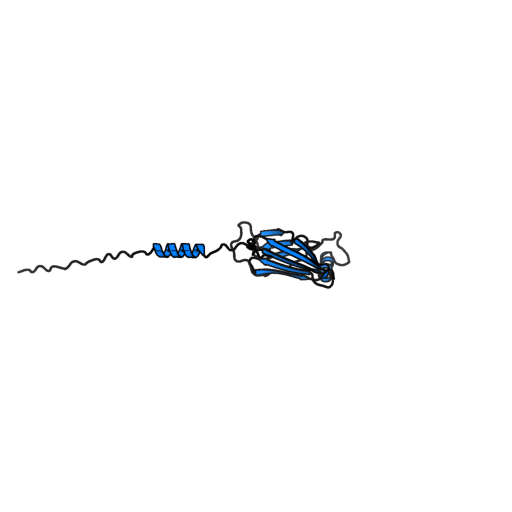1.824 4.784 -4.875 1.00 81.12 94 TRP A CA 1
ATOM 747 C C . TRP A 1 94 ? 20.937 4.428 -3.679 1.00 81.12 94 TRP A C 1
ATOM 749 O O . TRP A 1 94 ? 21.136 3.409 -3.014 1.00 81.12 94 TRP A O 1
ATOM 759 N N . LYS A 1 95 ? 19.911 5.241 -3.435 1.00 86.06 95 LYS A N 1
ATOM 760 C CA . LYS A 1 95 ? 18.916 5.065 -2.376 1.00 86.06 95 LYS A CA 1
ATOM 761 C C . LYS A 1 95 ? 17.594 4.605 -2.973 1.00 86.06 95 LYS A C 1
ATOM 763 O O . LYS A 1 95 ? 16.921 5.353 -3.681 1.00 86.06 95 LYS A O 1
ATOM 768 N N . TRP A 1 96 ? 17.214 3.371 -2.651 1.00 85.50 96 TRP A N 1
ATOM 769 C CA . TRP A 1 96 ? 15.928 2.805 -3.045 1.00 85.50 96 TRP A CA 1
ATOM 770 C C . TRP A 1 96 ? 14.779 3.455 -2.275 1.00 85.50 96 TRP A C 1
ATOM 772 O O . TRP A 1 96 ? 14.682 3.323 -1.056 1.00 85.50 96 TRP A O 1
ATOM 782 N N . GLN A 1 97 ? 13.887 4.110 -3.008 1.00 89.38 97 GLN A N 1
ATOM 783 C CA . GLN A 1 97 ? 12.658 4.689 -2.480 1.00 89.38 97 GLN A CA 1
ATOM 784 C C . GLN A 1 97 ? 11.575 3.622 -2.275 1.00 89.38 97 GLN A C 1
ATOM 786 O O . GLN A 1 97 ? 11.496 2.670 -3.058 1.00 89.38 97 GLN A O 1
ATOM 791 N N . PRO A 1 98 ? 10.725 3.758 -1.248 1.00 93.44 98 PRO A N 1
ATOM 792 C CA . PRO A 1 98 ? 9.582 2.878 -1.061 1.00 93.44 98 PRO A CA 1
ATOM 793 C C . PRO A 1 98 ? 8.448 3.190 -2.049 1.00 93.44 98 PRO A C 1
ATOM 795 O O . PRO A 1 98 ? 8.404 4.237 -2.696 1.00 93.44 98 PRO A O 1
ATOM 798 N N . TRP A 1 99 ? 7.483 2.278 -2.133 1.00 94.75 99 TRP A N 1
ATOM 799 C CA . TRP A 1 99 ? 6.209 2.511 -2.806 1.00 94.75 99 TRP A CA 1
ATOM 800 C C . TRP A 1 99 ? 5.274 3.244 -1.847 1.00 94.75 99 TRP A C 1
ATOM 802 O O . TRP A 1 99 ? 4.677 2.623 -0.966 1.00 94.75 99 TRP A O 1
ATOM 812 N N . THR A 1 100 ? 5.179 4.561 -1.995 1.00 95.19 100 THR A N 1
ATOM 813 C CA . THR A 1 100 ? 4.360 5.414 -1.125 1.00 95.19 100 THR A CA 1
ATOM 814 C C . THR A 1 100 ? 2.884 5.338 -1.497 1.00 95.19 100 THR A C 1
ATOM 816 O O . THR A 1 100 ? 2.524 5.444 -2.669 1.00 95.19 100 THR A O 1
ATOM 819 N N . PHE A 1 101 ? 2.032 5.167 -0.490 1.00 96.75 101 PHE A N 1
ATOM 820 C CA . PHE A 1 101 ? 0.585 5.121 -0.649 1.00 96.75 101 PHE A CA 1
ATOM 821 C C . PHE A 1 101 ? 0.004 6.531 -0.558 1.00 96.75 101 PHE A C 1
ATOM 823 O O . PHE A 1 101 ? 0.490 7.380 0.188 1.00 96.75 101 PHE A O 1
ATOM 830 N N . GLU A 1 102 ? -1.087 6.753 -1.276 1.00 96.88 102 GLU A N 1
ATOM 831 C CA . GLU A 1 102 ? -1.997 7.856 -1.008 1.00 96.88 102 GLU A CA 1
ATOM 832 C C . GLU A 1 102 ? -2.861 7.472 0.194 1.00 96.88 102 GLU A C 1
ATOM 834 O O . GLU A 1 102 ? -3.406 6.370 0.249 1.00 96.88 102 GLU A O 1
ATOM 839 N N . CYS A 1 103 ? -2.980 8.361 1.174 1.00 95.38 103 CYS A N 1
ATOM 840 C CA . CYS A 1 103 ? -3.754 8.111 2.384 1.00 95.38 103 CYS A CA 1
ATOM 841 C C . CYS A 1 103 ? -4.789 9.209 2.601 1.00 95.38 103 CYS A C 1
ATOM 843 O O . CYS A 1 103 ? -4.606 10.351 2.179 1.00 95.38 103 CYS A O 1
ATOM 845 N N . THR A 1 104 ? -5.884 8.874 3.282 1.00 91.62 104 THR A N 1
ATOM 846 C CA . THR A 1 104 ? -6.902 9.858 3.642 1.00 91.62 104 THR A CA 1
ATOM 847 C C . THR A 1 104 ? -6.289 10.933 4.532 1.00 91.62 104 THR A C 1
ATOM 849 O O . THR A 1 104 ? -5.666 10.617 5.545 1.00 91.62 104 THR A O 1
ATOM 852 N N . GLU A 1 105 ? -6.558 12.199 4.222 1.00 84.38 105 GLU A N 1
ATOM 853 C CA . GLU A 1 105 ? -6.160 13.324 5.079 1.00 84.38 105 GLU A CA 1
ATOM 854 C C . GLU A 1 105 ? -6.946 13.380 6.393 1.00 84.38 105 GLU A C 1
ATOM 856 O O . GLU A 1 105 ? -6.584 14.129 7.301 1.00 84.38 105 GLU A O 1
ATOM 861 N N . LYS A 1 106 ? -8.025 12.592 6.498 1.00 78.44 106 LYS A N 1
ATOM 862 C CA . LYS A 1 106 ? -8.845 12.514 7.700 1.00 78.44 106 LYS A CA 1
ATOM 863 C C . LYS A 1 106 ? -7.976 12.084 8.878 1.00 78.44 106 LYS A C 1
ATOM 865 O O . LYS A 1 106 ? -7.447 10.974 8.908 1.00 78.44 106 LYS A O 1
ATOM 870 N N . GLU A 1 107 ? -7.886 12.965 9.866 1.00 78.69 107 GLU A N 1
ATOM 871 C CA . GLU A 1 107 ? -7.279 12.630 11.141 1.00 78.69 107 GLU A CA 1
ATOM 872 C C . GLU A 1 107 ? -8.088 11.540 11.830 1.00 78.69 107 GLU A C 1
ATOM 874 O O . GLU A 1 107 ? -9.322 11.539 11.837 1.00 78.69 107 GLU A O 1
ATOM 879 N N . TRP A 1 108 ? -7.382 10.606 12.445 1.00 73.12 108 TRP A N 1
ATOM 880 C CA . TRP A 1 108 ? -8.042 9.624 13.275 1.00 73.12 108 TRP A CA 1
ATOM 881 C C . TRP A 1 108 ? -8.688 10.277 14.516 1.00 73.12 108 TRP A C 1
ATOM 883 O O . TRP A 1 108 ? -8.080 11.097 15.205 1.00 73.12 108 TRP A O 1
ATOM 893 N N . GLU A 1 109 ? -9.927 9.873 14.814 1.00 72.38 109 GLU A N 1
ATOM 894 C CA . GLU A 1 109 ? -10.802 10.516 15.812 1.00 72.38 109 GLU A CA 1
ATOM 895 C C . GLU A 1 109 ? -10.748 9.879 17.216 1.00 72.38 109 GLU A C 1
ATOM 897 O O . GLU A 1 109 ? -11.418 10.344 18.137 1.00 72.38 109 GLU A O 1
ATOM 902 N N . GLY A 1 110 ? -9.977 8.808 17.414 1.00 72.06 110 GLY A N 1
ATOM 903 C CA . GLY A 1 110 ? -9.890 8.133 18.712 1.00 72.06 110 GLY A CA 1
ATOM 904 C C . GLY A 1 110 ? -8.876 8.746 19.692 1.00 72.06 110 GLY A C 1
ATOM 905 O O . GLY A 1 110 ? -8.292 9.811 19.482 1.00 72.06 110 GLY A O 1
ATOM 906 N N . LYS A 1 111 ? -8.665 8.058 20.823 1.00 74.25 111 LYS A N 1
ATOM 907 C CA . LYS A 1 111 ? -7.756 8.503 21.892 1.00 74.25 111 LYS A CA 1
ATOM 908 C C . LYS A 1 111 ? -6.311 8.091 21.618 1.00 74.25 111 LYS A C 1
ATOM 910 O O . LYS A 1 111 ? -5.976 6.922 21.805 1.00 74.25 111 LYS A O 1
ATOM 915 N N . LEU A 1 112 ? -5.457 9.045 21.236 1.00 71.38 112 LEU A N 1
ATOM 916 C CA . LEU A 1 112 ? -4.033 8.792 20.978 1.00 71.38 112 LEU A CA 1
ATOM 917 C C . LEU A 1 112 ? -3.367 8.094 22.167 1.00 71.38 112 LEU A C 1
ATOM 919 O O . LEU A 1 112 ? -3.670 8.386 23.330 1.00 71.38 112 LEU A O 1
ATOM 923 N N . LYS A 1 113 ? -2.424 7.195 21.878 1.00 70.12 113 LYS A N 1
ATOM 924 C CA . LYS A 1 113 ? -1.520 6.695 22.916 1.00 70.12 113 LYS A CA 1
ATOM 925 C C . LYS A 1 113 ? -0.609 7.828 23.391 1.00 70.12 113 LYS A C 1
ATOM 927 O O . LYS A 1 113 ? -0.318 8.753 22.644 1.00 70.12 113 LYS A O 1
ATOM 932 N N . GLY A 1 114 ? -0.164 7.774 24.646 1.00 69.25 114 GLY A N 1
ATOM 933 C CA . GLY A 1 114 ? 0.532 8.902 25.287 1.00 69.25 114 GLY A CA 1
ATOM 934 C C . GLY A 1 114 ? 1.837 9.350 24.610 1.00 69.25 114 GLY A C 1
ATOM 935 O O . GLY A 1 114 ? 2.272 10.471 24.834 1.00 69.25 114 GLY A O 1
ATOM 936 N N . ASN A 1 115 ? 2.448 8.503 23.780 1.00 74.06 115 ASN A N 1
ATOM 937 C CA . ASN A 1 115 ? 3.668 8.782 23.015 1.00 74.06 115 ASN A CA 1
ATOM 938 C C . ASN A 1 115 ? 3.412 9.136 21.537 1.00 74.06 115 ASN A C 1
ATOM 940 O O . ASN A 1 115 ? 4.367 9.354 20.792 1.00 74.06 115 ASN A O 1
ATOM 944 N N . ALA A 1 116 ? 2.156 9.152 21.094 1.00 72.25 116 ALA A N 1
ATOM 945 C CA . ALA A 1 116 ? 1.798 9.408 19.709 1.00 72.25 116 ALA A CA 1
ATOM 946 C C . ALA A 1 116 ? 1.767 10.913 19.403 1.00 72.25 116 ALA A C 1
ATOM 948 O O . ALA A 1 116 ? 1.115 11.686 20.103 1.00 72.25 116 ALA A O 1
ATOM 949 N N . THR A 1 117 ? 2.436 11.317 18.321 1.00 72.62 117 THR A N 1
ATOM 950 C CA . THR A 1 117 ? 2.560 12.726 17.901 1.00 72.62 117 THR A CA 1
ATOM 951 C C . THR A 1 117 ? 1.829 13.058 16.600 1.00 72.62 117 THR A C 1
ATOM 953 O O . THR A 1 117 ? 1.705 14.231 16.264 1.00 72.62 117 THR A O 1
ATOM 956 N N . ASP A 1 118 ? 1.337 12.053 15.875 1.00 75.75 118 ASP A N 1
ATOM 957 C CA . ASP A 1 118 ? 0.730 12.211 14.552 1.00 75.75 118 ASP A CA 1
ATOM 958 C C . ASP A 1 118 ? -0.646 11.536 14.504 1.00 75.75 118 ASP A C 1
ATOM 960 O O . ASP A 1 118 ? -0.836 10.452 15.054 1.00 75.75 118 ASP A O 1
ATOM 964 N N . ARG A 1 119 ? -1.616 12.188 13.863 1.00 79.75 119 ARG A N 1
ATOM 965 C CA . ARG A 1 119 ? -2.989 11.689 13.684 1.00 79.75 119 ARG A CA 1
ATOM 966 C C . ARG A 1 119 ? -3.288 11.259 12.254 1.00 79.75 119 ARG A C 1
ATOM 968 O O . ARG A 1 119 ? -4.396 10.789 11.995 1.00 79.75 119 ARG A O 1
ATOM 975 N N . LYS A 1 120 ? -2.333 11.433 11.342 1.00 88.19 120 LYS A N 1
ATOM 976 C CA . LYS A 1 120 ? -2.498 11.130 9.926 1.00 88.19 120 LYS A CA 1
ATOM 977 C C . LYS A 1 120 ? -2.130 9.686 9.624 1.00 88.19 120 LYS A C 1
ATOM 979 O O . LYS A 1 120 ? -1.268 9.086 10.271 1.00 88.19 120 LYS A O 1
ATOM 984 N N . TYR A 1 121 ? -2.802 9.148 8.616 1.00 91.31 121 TYR A N 1
ATOM 985 C CA . TYR A 1 121 ? -2.458 7.858 8.046 1.00 91.31 121 TYR A CA 1
ATOM 986 C C . TYR A 1 121 ? -1.288 8.012 7.080 1.00 91.31 121 TYR A C 1
ATOM 988 O O . TYR A 1 121 ? -1.225 8.974 6.316 1.00 91.31 121 TYR A O 1
ATOM 996 N N . HIS A 1 122 ? -0.372 7.050 7.110 1.00 94.44 122 HIS A N 1
ATOM 997 C CA . HIS A 1 122 ? 0.739 6.972 6.165 1.00 94.44 122 HIS A CA 1
ATOM 998 C C . HIS A 1 122 ? 1.076 5.515 5.894 1.00 94.44 122 HIS A C 1
ATOM 1000 O O . HIS A 1 122 ? 1.124 4.723 6.838 1.00 94.44 122 HIS A O 1
ATOM 1006 N N . ALA A 1 123 ? 1.344 5.151 4.643 1.00 96.12 123 ALA A N 1
ATOM 1007 C CA . ALA A 1 123 ? 1.770 3.797 4.317 1.00 96.12 123 ALA A CA 1
ATOM 1008 C C . ALA A 1 123 ? 2.817 3.755 3.207 1.00 96.12 123 ALA A C 1
ATOM 1010 O O . ALA A 1 123 ? 2.811 4.554 2.271 1.00 96.12 123 ALA A O 1
ATOM 1011 N N . GLU A 1 124 ? 3.700 2.771 3.318 1.00 96.44 124 GLU A N 1
ATOM 1012 C CA . GLU A 1 124 ? 4.789 2.515 2.386 1.00 96.44 124 GLU A CA 1
ATOM 1013 C C . GLU A 1 124 ? 4.985 1.008 2.238 1.00 96.44 124 GLU A C 1
ATOM 1015 O O . GLU A 1 124 ? 5.040 0.285 3.239 1.00 96.44 124 GLU A O 1
ATOM 1020 N N . ALA A 1 125 ? 5.159 0.529 1.007 1.00 95.12 125 ALA A N 1
ATOM 1021 C CA . ALA A 1 125 ? 5.680 -0.813 0.769 1.00 95.12 125 ALA A CA 1
ATOM 1022 C C . ALA A 1 125 ? 7.179 -0.748 0.462 1.00 95.12 125 ALA A C 1
ATOM 1024 O O . ALA A 1 125 ? 7.638 0.058 -0.350 1.00 95.12 125 ALA A O 1
ATOM 1025 N N . GLY A 1 126 ? 7.949 -1.606 1.129 1.00 89.19 126 GLY A N 1
ATOM 1026 C CA . GLY A 1 126 ? 9.386 -1.714 0.906 1.00 89.19 126 GLY A CA 1
ATOM 1027 C C . GLY A 1 126 ? 9.738 -2.341 -0.446 1.00 89.19 126 GLY A C 1
ATOM 1028 O O . GLY A 1 126 ? 8.876 -2.781 -1.212 1.00 89.19 126 GLY A O 1
ATOM 1029 N N . VAL A 1 127 ? 11.041 -2.436 -0.713 1.00 78.44 127 VAL A N 1
ATOM 1030 C CA . VAL A 1 127 ? 11.569 -3.083 -1.921 1.00 78.44 127 VAL A CA 1
ATOM 1031 C C . VAL A 1 127 ? 11.080 -4.534 -2.007 1.00 78.44 127 VAL A C 1
ATOM 1033 O O . VAL A 1 127 ? 11.120 -5.289 -1.032 1.00 78.44 127 VAL A O 1
ATOM 1036 N N . GLY A 1 128 ? 10.581 -4.921 -3.183 1.00 75.75 128 GLY A N 1
ATOM 1037 C CA . GLY A 1 128 ? 10.019 -6.252 -3.431 1.00 75.75 128 GLY A CA 1
ATOM 1038 C C . GLY A 1 128 ? 8.660 -6.513 -2.770 1.00 75.75 128 GLY A C 1
ATOM 1039 O O . GLY A 1 128 ? 8.214 -7.660 -2.772 1.00 75.75 128 GLY A O 1
ATOM 1040 N N . LEU A 1 129 ? 8.021 -5.484 -2.194 1.00 83.06 129 LEU A N 1
ATOM 1041 C CA . LEU A 1 129 ? 6.661 -5.523 -1.632 1.00 83.06 129 LEU A CA 1
ATOM 1042 C C . LEU A 1 129 ? 6.463 -6.559 -0.516 1.00 83.06 129 LEU A C 1
ATOM 1044 O O . LEU A 1 129 ? 5.350 -6.987 -0.224 1.00 83.06 129 LEU A O 1
ATOM 1048 N N . ARG A 1 130 ? 7.560 -6.981 0.122 1.00 82.06 130 ARG A N 1
ATOM 1049 C CA . ARG A 1 130 ? 7.551 -8.045 1.139 1.00 82.06 130 ARG A CA 1
ATOM 1050 C C . ARG A 1 130 ? 7.220 -7.553 2.540 1.00 82.06 130 ARG A C 1
ATOM 1052 O O . ARG A 1 130 ? 6.963 -8.373 3.412 1.00 82.06 130 ARG A O 1
ATOM 1059 N N . GLY A 1 131 ? 7.255 -6.242 2.750 1.00 92.88 131 GLY A N 1
ATOM 1060 C CA . GLY A 1 131 ? 6.982 -5.617 4.033 1.00 92.88 131 GLY A CA 1
ATOM 1061 C C . GLY A 1 131 ? 6.264 -4.296 3.833 1.00 92.88 131 GLY A C 1
ATOM 1062 O O . GLY A 1 131 ? 6.657 -3.491 2.984 1.00 92.88 131 GLY A O 1
ATOM 1063 N N . ILE A 1 132 ? 5.223 -4.091 4.628 1.00 96.50 132 ILE A N 1
ATOM 1064 C CA . ILE A 1 132 ? 4.403 -2.889 4.627 1.00 96.50 132 ILE A CA 1
ATOM 1065 C C . ILE A 1 132 ? 4.650 -2.160 5.934 1.00 96.50 132 ILE A C 1
ATOM 1067 O O . ILE A 1 132 ? 4.535 -2.730 7.018 1.00 96.50 132 ILE A O 1
ATOM 1071 N N . THR A 1 133 ? 5.002 -0.891 5.815 1.00 95.81 133 THR A N 1
ATOM 1072 C CA . THR A 1 133 ? 4.994 0.052 6.920 1.00 95.81 133 THR A CA 1
ATOM 1073 C C . THR A 1 133 ? 3.671 0.791 6.887 1.00 95.81 133 THR A C 1
ATOM 1075 O O . THR A 1 133 ? 3.314 1.360 5.859 1.00 95.81 133 THR A O 1
ATOM 1078 N N . TYR A 1 134 ? 2.976 0.835 8.015 1.00 94.50 134 TYR A N 1
ATOM 1079 C CA . TYR A 1 134 ? 1.747 1.601 8.152 1.00 94.50 134 TYR A CA 1
ATOM 1080 C C . TYR A 1 134 ? 1.768 2.383 9.463 1.00 94.50 134 TYR A C 1
ATOM 1082 O O . TYR A 1 134 ? 2.188 1.884 10.512 1.00 94.50 134 TYR A O 1
ATOM 1090 N N . ARG A 1 135 ? 1.367 3.648 9.381 1.00 91.25 135 ARG A N 1
ATOM 1091 C CA . ARG A 1 135 ? 1.188 4.544 10.514 1.00 91.25 135 ARG A CA 1
ATOM 1092 C C . ARG A 1 135 ? -0.300 4.807 10.676 1.00 91.25 135 ARG A C 1
ATOM 1094 O O . ARG A 1 135 ? -0.933 5.346 9.773 1.00 91.25 135 ARG A O 1
ATOM 1101 N N . ALA A 1 136 ? -0.824 4.440 11.835 1.00 87.31 136 ALA A N 1
ATOM 1102 C CA . ALA A 1 136 ? -2.204 4.670 12.232 1.00 87.31 136 ALA A CA 1
ATOM 1103 C C . ALA A 1 136 ? -2.278 4.842 13.743 1.00 87.31 136 ALA A C 1
ATOM 1105 O O . ALA A 1 136 ? -1.433 4.334 14.480 1.00 87.31 136 ALA A O 1
ATOM 1106 N N . HIS A 1 137 ? -3.281 5.586 14.212 1.00 81.06 137 HIS A N 1
ATOM 1107 C CA . HIS A 1 137 ? -3.482 5.848 15.644 1.00 81.06 137 HIS A CA 1
ATOM 1108 C C . HIS A 1 137 ? -2.240 6.456 16.333 1.00 81.06 137 HIS A C 1
ATOM 1110 O O . HIS A 1 137 ? -2.020 6.278 17.532 1.00 81.06 137 HIS A O 1
ATOM 1116 N N . GLY A 1 138 ? -1.412 7.152 15.545 1.00 80.00 138 GLY A N 1
ATOM 1117 C CA . GLY A 1 138 ? -0.139 7.738 15.952 1.00 80.00 138 GLY A CA 1
ATOM 1118 C C . GLY A 1 138 ? 0.966 6.754 16.327 1.00 80.00 138 GLY A C 1
ATOM 1119 O O . GLY A 1 138 ? 2.002 7.163 16.850 1.00 80.00 138 GLY A O 1
ATOM 1120 N N . GLU A 1 139 ? 0.792 5.479 15.991 1.00 84.56 139 GLU A N 1
ATOM 1121 C CA . GLU A 1 139 ? 1.835 4.466 16.038 1.00 84.56 139 GLU A CA 1
ATOM 1122 C C . GLU A 1 139 ? 2.262 4.069 14.631 1.00 84.56 139 GLU A C 1
ATOM 1124 O O . GLU A 1 139 ? 1.471 4.065 13.691 1.00 84.56 139 GLU A O 1
ATOM 1129 N N . LYS A 1 140 ? 3.538 3.716 14.494 1.00 89.06 140 LYS A N 1
ATOM 1130 C CA . LYS A 1 140 ? 4.086 3.094 13.292 1.00 89.06 140 LYS A CA 1
ATOM 1131 C C . LYS A 1 140 ? 4.263 1.613 13.582 1.00 89.06 140 LYS A C 1
ATOM 1133 O O . LYS A 1 140 ? 4.924 1.261 14.556 1.00 89.06 140 LYS A O 1
ATOM 1138 N N . PHE A 1 141 ? 3.736 0.760 12.719 1.00 89.38 141 PHE A N 1
ATOM 1139 C CA . PHE A 1 141 ? 4.001 -0.670 12.766 1.00 89.38 141 PHE A CA 1
ATOM 1140 C C . PHE A 1 141 ? 4.301 -1.216 11.377 1.00 89.38 141 PHE A C 1
ATOM 1142 O O . PHE A 1 141 ? 4.099 -0.563 10.351 1.00 89.38 141 PHE A O 1
ATOM 1149 N N . TRP A 1 142 ? 4.858 -2.419 11.373 1.00 94.12 142 TRP A N 1
ATOM 1150 C CA . TRP A 1 142 ? 5.320 -3.097 10.180 1.00 94.12 142 TRP A CA 1
ATOM 1151 C C . TRP A 1 142 ? 4.769 -4.513 10.152 1.00 94.12 142 TRP A C 1
ATOM 1153 O O . TRP A 1 142 ? 4.683 -5.171 11.193 1.00 94.12 142 TRP A O 1
ATOM 1163 N N . PHE A 1 143 ? 4.392 -4.978 8.967 1.00 94.69 143 PHE A N 1
ATOM 1164 C CA . PHE A 1 143 ? 3.904 -6.334 8.777 1.00 94.69 143 PHE A CA 1
ATOM 1165 C C . PHE A 1 143 ? 4.303 -6.900 7.419 1.00 94.69 143 PHE A C 1
ATOM 1167 O O . PHE A 1 143 ? 4.461 -6.175 6.437 1.00 94.69 143 PHE A O 1
ATOM 1174 N N . ASN A 1 144 ? 4.395 -8.228 7.371 1.00 96.06 144 ASN A N 1
ATOM 1175 C CA . ASN A 1 144 ? 4.634 -8.976 6.144 1.00 96.06 144 ASN A CA 1
ATOM 1176 C C . ASN A 1 144 ? 3.320 -9.564 5.639 1.00 96.06 144 ASN A C 1
ATOM 1178 O O . ASN A 1 144 ? 2.720 -10.381 6.356 1.00 96.06 144 ASN A O 1
ATOM 1182 N N . PRO A 1 145 ? 2.856 -9.165 4.444 1.00 95.62 145 PRO A N 1
ATOM 1183 C CA . PRO A 1 145 ? 1.695 -9.781 3.842 1.00 95.62 145 PRO A CA 1
ATOM 1184 C C . PRO A 1 145 ? 2.008 -11.211 3.410 1.00 95.62 145 PRO A C 1
ATOM 1186 O O . PRO A 1 145 ? 3.133 -11.544 3.030 1.00 95.62 145 PRO A O 1
ATOM 1189 N N . ASP A 1 146 ? 0.988 -12.053 3.469 1.00 94.81 146 ASP A N 1
ATOM 1190 C CA . ASP A 1 146 ? 1.025 -13.381 2.883 1.00 94.81 146 ASP A CA 1
ATOM 1191 C C . ASP A 1 146 ? 0.986 -13.220 1.358 1.00 94.81 146 ASP A C 1
ATOM 1193 O O . ASP A 1 146 ? 0.313 -12.321 0.848 1.00 94.81 146 ASP A O 1
ATOM 1197 N N . LYS A 1 147 ? 1.741 -14.051 0.635 1.00 94.88 147 LYS A N 1
ATOM 1198 C CA . LYS A 1 147 ? 1.959 -13.920 -0.811 1.00 94.88 147 LYS A CA 1
ATOM 1199 C C . LYS A 1 147 ? 1.559 -15.202 -1.527 1.00 94.88 147 LYS A C 1
ATOM 1201 O O . LYS A 1 147 ? 2.039 -16.275 -1.165 1.00 94.88 147 LYS A O 1
ATOM 1206 N N . VAL A 1 148 ? 0.776 -15.064 -2.588 1.00 95.62 148 VAL A N 1
ATOM 1207 C CA . VAL A 1 148 ? 0.407 -16.143 -3.505 1.00 95.62 148 VAL A CA 1
ATOM 1208 C C . VAL A 1 148 ? 0.789 -15.738 -4.925 1.00 95.62 148 VAL A C 1
ATOM 1210 O O . VAL A 1 148 ? 0.571 -14.599 -5.333 1.00 95.62 148 VAL A O 1
ATOM 1213 N N . GLU A 1 149 ? 1.387 -16.664 -5.666 1.00 95.62 149 GLU A N 1
ATOM 1214 C CA . GLU A 1 149 ? 1.618 -16.507 -7.101 1.00 95.62 149 GLU A CA 1
ATOM 1215 C C . GLU A 1 149 ? 0.386 -17.002 -7.860 1.00 95.62 149 GLU A C 1
ATOM 1217 O O . GLU A 1 149 ? 0.023 -18.173 -7.752 1.00 95.62 149 GLU A O 1
ATOM 1222 N N . ASP A 1 150 ? -0.269 -16.118 -8.604 1.00 94.62 150 ASP A N 1
ATOM 1223 C CA . ASP A 1 150 ? -1.370 -16.449 -9.504 1.00 94.62 150 ASP A CA 1
ATOM 1224 C C . ASP A 1 150 ? -0.818 -16.468 -10.930 1.00 94.62 150 ASP A C 1
ATOM 1226 O O . ASP A 1 150 ? -0.837 -15.463 -11.638 1.00 94.62 150 ASP A O 1
ATOM 1230 N N . VAL A 1 151 ? -0.265 -17.619 -11.323 1.00 94.44 151 VAL A N 1
ATOM 1231 C CA . VAL A 1 151 ? 0.381 -17.799 -12.634 1.00 94.44 151 VAL A CA 1
ATOM 1232 C C . VAL A 1 151 ? -0.620 -17.609 -13.773 1.00 94.44 151 VAL A C 1
ATOM 1234 O O . VAL A 1 151 ? -0.286 -16.998 -14.780 1.00 94.44 151 VAL A O 1
ATOM 1237 N N . ALA A 1 152 ? -1.855 -18.095 -13.614 1.00 94.19 152 ALA A N 1
ATOM 1238 C CA . ALA A 1 152 ? -2.891 -17.970 -14.639 1.00 94.19 152 ALA A CA 1
ATOM 1239 C C . ALA A 1 152 ? -3.363 -16.518 -14.810 1.00 94.19 152 ALA A C 1
ATOM 1241 O O . ALA A 1 152 ? -3.693 -16.108 -15.919 1.00 94.19 152 ALA A O 1
ATOM 1242 N N . GLY A 1 153 ? -3.396 -15.751 -13.718 1.00 91.88 153 GLY A N 1
ATOM 1243 C CA . GLY A 1 153 ? -3.663 -14.314 -13.728 1.00 91.88 153 GLY A CA 1
ATOM 1244 C C . GLY A 1 153 ? -2.424 -13.436 -13.921 1.00 91.88 153 GLY A C 1
ATOM 1245 O O . GLY A 1 153 ? -2.552 -12.223 -13.773 1.00 91.88 153 GLY A O 1
ATOM 1246 N N . GLU A 1 154 ? -1.255 -14.030 -14.187 1.00 95.88 154 GLU A N 1
ATOM 1247 C CA . GLU A 1 154 ? 0.037 -13.362 -14.409 1.00 95.88 154 GLU A CA 1
ATOM 1248 C C . GLU A 1 154 ? 0.371 -12.284 -13.364 1.00 95.88 154 GLU A C 1
ATOM 1250 O O . GLU A 1 154 ? 0.731 -11.146 -13.679 1.00 95.88 154 GLU A O 1
ATOM 1255 N N . ARG A 1 155 ? 0.204 -12.624 -12.081 1.00 95.25 155 ARG A N 1
ATOM 1256 C CA . ARG A 1 155 ? 0.342 -11.660 -10.983 1.00 95.25 155 ARG A CA 1
ATOM 1257 C C . ARG A 1 155 ? 0.726 -12.304 -9.658 1.00 95.25 155 ARG A C 1
ATOM 1259 O O . ARG A 1 155 ? 0.444 -13.466 -9.381 1.00 95.25 155 ARG A O 1
ATOM 1266 N N . TRP A 1 156 ? 1.291 -11.493 -8.775 1.00 95.00 156 TRP A N 1
ATOM 1267 C CA . TRP A 1 156 ? 1.398 -11.784 -7.351 1.00 95.00 156 TRP A CA 1
ATOM 1268 C C . TRP A 1 156 ? 0.211 -11.178 -6.609 1.00 95.00 156 TRP A C 1
ATOM 1270 O O . TRP A 1 156 ? -0.104 -9.999 -6.780 1.00 95.00 156 TRP A O 1
ATOM 1280 N N . VAL A 1 157 ? -0.419 -11.964 -5.743 1.00 96.12 157 VAL A N 1
ATOM 1281 C CA . VAL A 1 157 ? -1.482 -11.507 -4.845 1.00 96.12 157 VAL A CA 1
ATOM 1282 C C . VAL A 1 157 ? -0.942 -11.484 -3.423 1.00 96.12 157 VAL A C 1
ATOM 1284 O O . VAL A 1 157 ? -0.364 -12.464 -2.948 1.00 96.12 157 VAL A O 1
ATOM 1287 N N . TYR A 1 158 ? -1.141 -10.362 -2.740 1.00 95.88 158 TYR A N 1
ATOM 1288 C CA . TYR A 1 158 ? -0.726 -10.165 -1.360 1.00 95.88 158 TYR A CA 1
ATOM 1289 C C . TYR A 1 158 ? -1.934 -9.886 -0.479 1.00 95.88 158 TYR A C 1
ATOM 1291 O O . TYR A 1 158 ? -2.833 -9.131 -0.853 1.00 95.88 158 TYR A O 1
ATOM 1299 N N . SER A 1 159 ? -1.939 -10.453 0.722 1.00 96.19 159 SER A N 1
ATOM 1300 C CA . SER A 1 159 ? -3.003 -10.204 1.689 1.00 96.19 159 SER A CA 1
ATOM 1301 C C . SER A 1 159 ? -2.494 -10.242 3.120 1.00 96.19 159 SER A C 1
ATOM 1303 O O . SER A 1 159 ? -1.601 -11.019 3.445 1.00 96.19 159 SER A O 1
ATOM 1305 N N . LYS A 1 160 ? -3.081 -9.437 4.004 1.00 96.06 160 LYS A N 1
ATOM 1306 C CA . LYS A 1 160 ? -2.900 -9.587 5.449 1.00 96.06 160 LYS A CA 1
ATOM 1307 C C . LYS A 1 160 ? -4.168 -9.213 6.190 1.00 96.06 160 LYS A C 1
ATOM 1309 O O . LYS A 1 160 ? -4.840 -8.259 5.815 1.00 96.06 160 LYS A O 1
ATOM 1314 N N . ARG A 1 161 ? -4.457 -9.925 7.277 1.00 94.75 161 ARG A N 1
ATOM 1315 C CA . ARG A 1 161 ? -5.462 -9.533 8.270 1.00 94.75 161 ARG A CA 1
ATOM 1316 C C . ARG A 1 161 ? -4.792 -9.487 9.634 1.00 94.75 161 ARG A C 1
ATOM 1318 O O . ARG A 1 161 ? -4.163 -10.462 10.035 1.00 94.75 161 ARG A O 1
ATOM 1325 N N . LEU A 1 162 ? -4.896 -8.358 10.321 1.00 91.56 162 LEU A N 1
ATOM 1326 C CA . LEU A 1 162 ? -4.338 -8.152 11.654 1.00 91.56 162 LEU A CA 1
ATOM 1327 C C . LEU A 1 162 ? -5.453 -7.759 12.611 1.00 91.56 162 LEU A C 1
ATOM 1329 O O . LEU A 1 162 ? -6.297 -6.929 12.277 1.00 91.56 162 LEU A O 1
ATOM 1333 N N . TRP A 1 163 ? -5.436 -8.370 13.797 1.00 89.50 163 TRP A N 1
ATOM 1334 C CA . TRP A 1 163 ? -6.337 -8.086 14.925 1.00 89.50 163 TRP A CA 1
ATOM 1335 C C . TRP A 1 163 ? -7.832 -8.339 14.673 1.00 89.50 163 TRP A C 1
ATOM 1337 O O . TRP A 1 163 ? -8.631 -8.291 15.606 1.00 89.50 163 TRP A O 1
ATOM 1347 N N . CYS A 1 164 ? -8.198 -8.692 13.443 1.00 88.62 164 CYS A N 1
ATOM 1348 C CA . CYS A 1 164 ? -9.548 -9.066 13.076 1.00 88.62 164 CYS A CA 1
ATOM 1349 C C . CYS A 1 164 ? -10.040 -10.253 13.916 1.00 88.62 164 CYS A C 1
ATOM 1351 O O . CYS A 1 164 ? -9.263 -11.172 14.195 1.00 88.62 164 CYS A O 1
ATOM 1353 N N . PRO A 1 165 ? -11.328 -10.262 14.290 1.00 84.94 165 PRO A N 1
ATOM 1354 C CA . PRO A 1 165 ? -11.916 -11.405 14.959 1.00 84.94 165 PRO A CA 1
ATOM 1355 C C . PRO A 1 165 ? -11.830 -12.610 14.023 1.00 84.94 165 PRO A C 1
ATOM 1357 O O . PRO A 1 165 ? -11.936 -12.459 12.801 1.00 84.94 165 PRO A O 1
ATOM 1360 N N . GLU A 1 166 ? -11.642 -13.801 14.588 1.00 76.62 166 GLU A N 1
ATOM 1361 C CA . GLU A 1 166 ? -11.770 -15.016 13.794 1.00 76.62 166 GLU A CA 1
ATOM 1362 C C . GLU A 1 166 ? -13.164 -15.027 13.170 1.00 76.62 166 GLU A C 1
ATOM 1364 O O . GLU A 1 166 ? -14.179 -14.904 13.865 1.00 76.62 166 GLU A O 1
ATOM 1369 N N . GLU A 1 167 ? -13.225 -15.152 11.847 1.00 66.44 167 GLU A N 1
ATOM 1370 C CA . GLU A 1 167 ? -14.480 -15.506 11.211 1.00 66.44 167 GLU A CA 1
ATOM 1371 C C . GLU A 1 167 ? -14.865 -16.863 11.785 1.00 66.44 167 GLU A C 1
ATOM 1373 O O . GLU A 1 167 ? -14.114 -17.832 11.650 1.00 66.44 167 GLU A O 1
ATOM 1378 N N . ALA A 1 168 ? -16.003 -16.922 12.486 1.00 42.88 168 ALA A N 1
ATOM 1379 C CA . ALA A 1 168 ? -16.592 -18.184 12.883 1.00 42.88 168 ALA A CA 1
ATOM 1380 C C . ALA A 1 168 ? -16.677 -19.017 11.609 1.00 42.88 168 ALA A C 1
ATOM 1382 O O . ALA A 1 168 ? -17.467 -18.691 10.724 1.00 42.88 168 ALA A O 1
ATOM 1383 N N . LYS A 1 169 ? -15.797 -20.019 11.483 1.00 38.72 169 LYS A N 1
ATOM 1384 C CA . LYS A 1 169 ? -15.775 -20.931 10.345 1.00 38.72 169 LYS A CA 1
ATOM 1385 C C . LYS A 1 169 ? -17.199 -21.428 10.189 1.00 38.72 169 LYS A C 1
ATOM 1387 O O . LYS A 1 169 ? -17.656 -22.238 10.998 1.00 38.72 169 LYS A O 1
ATOM 1392 N N . ALA A 1 170 ? -17.905 -20.925 9.183 1.00 38.72 170 ALA A N 1
ATOM 1393 C CA . ALA A 1 170 ? -19.095 -21.578 8.703 1.00 38.72 170 ALA A CA 1
ATOM 1394 C C . ALA A 1 170 ? -18.607 -22.950 8.243 1.00 38.72 170 ALA A C 1
ATOM 1396 O O . ALA A 1 170 ? -18.015 -23.098 7.177 1.00 38.72 170 ALA A O 1
ATOM 1397 N N . LYS A 1 171 ? -18.760 -23.942 9.122 1.00 37.88 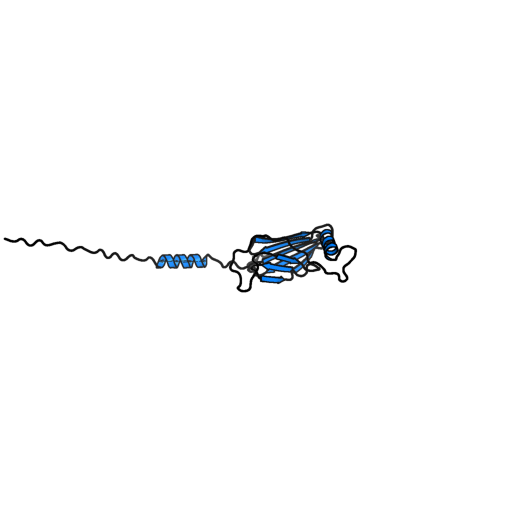171 LYS A N 1
ATOM 1398 C CA . LYS A 1 171 ? -18.772 -25.347 8.751 1.00 37.88 171 LYS A CA 1
ATOM 1399 C C . LYS A 1 171 ? -19.919 -25.510 7.749 1.00 37.88 171 LYS A C 1
ATOM 1401 O O . LYS A 1 171 ? -21.051 -25.737 8.151 1.00 37.88 171 LYS A O 1
ATOM 1406 N N . GLY A 1 172 ? -19.632 -25.328 6.469 1.00 35.59 172 GLY A N 1
ATOM 1407 C CA . GLY A 1 172 ? -20.139 -26.217 5.430 1.00 35.59 172 GLY A CA 1
ATOM 1408 C C . GLY A 1 172 ? -18.938 -27.079 5.045 1.00 35.59 172 GLY A C 1
ATOM 1409 O O . GLY A 1 172 ? -17.917 -26.520 4.667 1.00 35.59 172 GLY A O 1
ATOM 1410 N N . GLU A 1 173 ? -18.879 -28.391 5.296 1.00 34.81 173 GLU A N 1
ATOM 1411 C CA . GLU A 1 173 ? -19.745 -29.415 4.682 1.00 34.81 173 GLU A CA 1
ATOM 1412 C C . GLU A 1 173 ? -20.002 -29.040 3.212 1.00 34.81 173 GLU A C 1
ATOM 1414 O O . GLU A 1 173 ? -20.775 -28.129 2.936 1.00 34.81 173 GLU A O 1
ATOM 1419 N N . LYS A 1 174 ? -19.325 -29.639 2.228 1.00 33.47 174 LYS A N 1
ATOM 1420 C CA . LYS A 1 174 ? -18.928 -31.047 2.060 1.00 33.47 174 LYS A CA 1
ATOM 1421 C C . LYS A 1 174 ? -17.574 -31.192 1.374 1.00 33.47 174 LYS A C 1
ATOM 1423 O O . LYS A 1 174 ? -17.254 -30.319 0.541 1.00 33.47 174 LYS A O 1
#

Foldseek 3Di:
DDDDDDDDDDDDPPPDPPPPPPVVVVVVVVVVVVPDPLFWKKKKKWKFALPQQAWTWIFIATSNRTFWIDTGGNVRQVVVQQVVQVHPVGDPDRDRDWRWIDGDQDFDDDDADPPADDRHWTWTQDPPSQKIWIAHSSDIDMDGWDWDDPVVRRIIITMDMPRDDPDPPPDDDD

Radius of gyration: 31.36 Å; chains: 1; bounding box: 94×68×93 Å

Sequence (174 aa):
MLNALSSPPIQVSTKNPRVYIFPLILLLVLVSIIIKPASACLTYSAVFPFDEDQPFVAEIIDNGVRTCWINMTYTRHWRLQVIENGGWRGSEEWKWQPWTFECTEKEWEGKLKGNATDRKYHAEAGVGLRGITYRAHGEKFWFNPDKVEDVAGERWVYSKRLWCPEEAKAKGEK

Secondary structure (DSSP, 8-state):
------PPP-----------HHHHHHHHHHHHHH-------EEEEEEEESSTTSEEEEEEEETTEEEEEEEEEHHHHHHHHHHHTTGGG--SS--PPPEEPEE--PPP-S---TT----S-EEEE-GGG--EEEEETTEEEEEPPEEEEETTTTEEEEEEEESPPPP-------

pLDDT: mean 79.21, std 17.98, range [33.47, 98.0]